Protein AF-A0A925F1B7-F1 (afdb_monomer_lite)

Foldseek 3Di:
DCVVVVVVVVDPPVVVLVVVVVVLVVQLVVQCVVVVPDDPVVSVVVSVVCCVVCVPPDPVSVVVSDD

pLDDT: mean 80.94, std 14.41, range [52.19, 96.38]

Secondary structure (DSSP, 8-state):
--HHHHHHHHS-HHHHHHHHHHHHHHHHHHHHHHTT---HHHHHHHHHHHHHHTTTSSHHHHTT---

Radius of gyration: 13.67 Å; chains: 1; bounding box: 28×21×38 Å

Sequence (67 aa):
MRGWVNYYTKFYRQEMLHVFCYLNERIRKWIKNKYRLTSKKQVLAKYKAIQIEQQTLFYHWGLGIKS

Structure (mmCIF, N/CA/C/O backbone):
data_AF-A0A925F1B7-F1
#
_entry.id   AF-A0A925F1B7-F1
#
loop_
_atom_site.group_PDB
_atom_site.id
_atom_site.type_symbol
_atom_site.label_atom_id
_atom_site.label_alt_id
_atom_site.label_comp_id
_atom_site.label_asym_id
_atom_site.label_entity_id
_atom_site.label_seq_id
_atom_site.pdbx_PDB_ins_code
_atom_site.Cartn_x
_atom_site.Cartn_y
_atom_site.Cartn_z
_atom_site.occupancy
_atom_site.B_iso_or_equiv
_atom_site.auth_seq_id
_atom_site.auth_comp_id
_atom_site.auth_asym_id
_atom_site.auth_atom_id
_atom_site.pdbx_PDB_model_num
ATOM 1 N N . MET A 1 1 ? 1.961 -8.369 -28.255 1.00 52.19 1 MET A N 1
ATOM 2 C CA . MET A 1 1 ? 1.807 -8.116 -26.802 1.00 52.19 1 MET A CA 1
ATOM 3 C C . MET A 1 1 ? 3.101 -7.541 -26.202 1.00 52.19 1 MET A C 1
ATOM 5 O O . MET A 1 1 ? 3.833 -8.245 -25.526 1.00 52.19 1 MET A O 1
ATOM 9 N N . ARG A 1 2 ? 3.426 -6.270 -26.489 1.00 55.69 2 ARG A N 1
ATOM 10 C CA . ARG A 1 2 ? 4.622 -5.564 -25.961 1.00 55.69 2 ARG A CA 1
ATOM 11 C C . ARG A 1 2 ? 4.316 -4.145 -25.437 1.00 55.69 2 ARG A C 1
ATOM 13 O O . ARG A 1 2 ? 5.224 -3.405 -25.087 1.00 55.69 2 ARG A O 1
ATOM 20 N N . GLY A 1 3 ? 3.032 -3.776 -25.360 1.00 56.41 3 GLY A N 1
ATOM 21 C CA . GLY A 1 3 ? 2.590 -2.401 -25.085 1.00 56.41 3 GLY A CA 1
ATOM 22 C C . GLY A 1 3 ? 2.832 -1.919 -23.655 1.00 56.41 3 GLY A C 1
ATOM 23 O O . GLY A 1 3 ? 3.065 -0.737 -23.449 1.00 56.41 3 GLY A O 1
ATOM 24 N N . TRP A 1 4 ? 2.853 -2.826 -22.676 1.00 58.16 4 TRP A N 1
ATOM 25 C CA . TRP A 1 4 ? 3.060 -2.448 -21.276 1.00 58.16 4 TRP A CA 1
ATOM 26 C C . TRP A 1 4 ? 4.538 -2.172 -20.983 1.00 58.16 4 TRP A C 1
ATOM 28 O O . TRP A 1 4 ? 4.859 -1.201 -20.316 1.00 58.16 4 TRP A O 1
ATOM 38 N N . VAL A 1 5 ? 5.461 -2.947 -21.562 1.00 56.75 5 VAL A N 1
ATOM 39 C CA . VAL A 1 5 ? 6.905 -2.757 -21.337 1.00 56.75 5 VAL A CA 1
ATOM 40 C C . VAL A 1 5 ? 7.379 -1.394 -21.854 1.00 56.75 5 VAL A C 1
ATOM 42 O O . VAL A 1 5 ? 8.101 -0.708 -21.142 1.00 56.75 5 VAL A O 1
ATOM 45 N N . ASN A 1 6 ? 6.901 -0.955 -23.027 1.00 60.50 6 ASN A N 1
ATOM 46 C CA . ASN A 1 6 ? 7.217 0.375 -23.575 1.00 60.50 6 ASN A CA 1
ATOM 47 C C . ASN A 1 6 ? 6.530 1.528 -22.828 1.00 60.50 6 ASN A C 1
ATOM 49 O O . ASN A 1 6 ? 7.031 2.650 -22.829 1.00 60.50 6 ASN A O 1
ATOM 53 N N . TYR A 1 7 ? 5.387 1.260 -22.191 1.00 59.66 7 TYR A N 1
ATOM 54 C CA . TYR A 1 7 ? 4.749 2.218 -21.295 1.00 59.66 7 TYR A CA 1
ATOM 55 C C . TYR A 1 7 ? 5.639 2.457 -20.067 1.00 59.66 7 TYR A C 1
ATOM 57 O O . TYR A 1 7 ? 5.873 3.599 -19.704 1.00 59.66 7 TYR A O 1
ATOM 65 N N . TYR A 1 8 ? 6.222 1.410 -19.474 1.00 57.94 8 TYR A N 1
ATOM 66 C CA . TYR A 1 8 ? 7.006 1.533 -18.236 1.00 57.94 8 TYR A CA 1
ATOM 67 C C . TYR A 1 8 ? 8.464 1.967 -18.403 1.00 57.94 8 TYR A C 1
ATOM 69 O O . TYR A 1 8 ? 9.039 2.469 -17.443 1.00 57.94 8 TYR A O 1
ATOM 77 N N . THR A 1 9 ? 9.075 1.797 -19.576 1.00 57.03 9 THR A N 1
ATOM 78 C CA . THR A 1 9 ? 10.459 2.246 -19.820 1.00 57.03 9 THR A CA 1
ATOM 79 C C . THR A 1 9 ? 10.573 3.742 -20.112 1.00 57.03 9 THR A C 1
ATOM 81 O O . THR A 1 9 ? 11.655 4.301 -19.955 1.00 57.03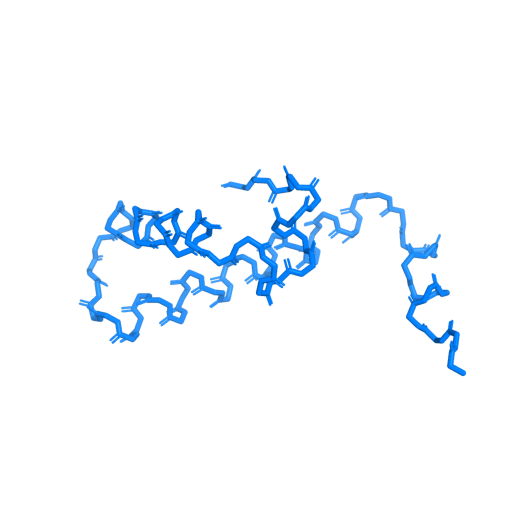 9 THR A O 1
ATOM 84 N N . LYS A 1 10 ? 9.481 4.396 -20.535 1.00 61.44 10 LYS A N 1
ATOM 85 C CA . LYS A 1 10 ? 9.491 5.807 -20.954 1.00 61.44 10 LYS A CA 1
ATOM 86 C C . LYS A 1 10 ? 9.319 6.796 -19.798 1.00 61.44 10 LYS A C 1
ATOM 88 O O . LYS A 1 10 ? 9.863 7.894 -19.858 1.00 61.44 10 LYS A O 1
ATOM 93 N N . PHE A 1 11 ? 8.579 6.416 -18.759 1.00 59.38 11 PHE A N 1
ATOM 94 C CA . PHE A 1 11 ? 8.387 7.243 -17.571 1.00 59.38 11 PHE A CA 1
ATOM 95 C C . PHE A 1 11 ? 9.562 7.010 -16.621 1.00 59.38 11 PHE A C 1
ATOM 97 O O . PHE A 1 11 ? 9.790 5.889 -16.161 1.00 59.38 11 PHE A O 1
ATOM 104 N N . TYR A 1 12 ? 10.335 8.061 -16.348 1.00 64.00 12 TYR A N 1
ATOM 105 C CA . TYR A 1 12 ? 11.440 8.014 -15.391 1.00 64.00 12 TYR A CA 1
ATOM 106 C C . TYR A 1 12 ? 10.974 7.389 -14.063 1.00 64.00 12 TYR A C 1
ATOM 108 O O . TYR A 1 12 ? 9.812 7.512 -13.674 1.00 64.00 12 TYR A O 1
ATOM 116 N N . ARG A 1 13 ? 11.893 6.752 -13.323 1.00 66.75 13 ARG A N 1
ATOM 117 C CA . ARG A 1 13 ? 11.632 6.045 -12.047 1.00 66.75 13 ARG A CA 1
ATOM 118 C C . ARG A 1 13 ? 10.693 6.804 -11.088 1.00 66.75 13 ARG A C 1
ATOM 120 O O . ARG A 1 13 ? 9.925 6.177 -10.370 1.00 66.75 13 ARG A O 1
ATOM 127 N N . GLN A 1 14 ? 10.736 8.137 -11.090 1.00 73.00 14 GLN A N 1
ATOM 128 C CA . GLN A 1 14 ? 9.889 9.018 -10.277 1.00 73.00 14 GLN A CA 1
ATOM 129 C C . GLN A 1 14 ? 8.412 9.031 -10.701 1.00 73.00 14 GLN A C 1
ATOM 131 O O . GLN A 1 14 ? 7.531 8.929 -9.851 1.00 73.00 14 GLN A O 1
ATOM 136 N N . GLU A 1 15 ? 8.116 9.092 -11.996 1.00 78.00 15 GLU A N 1
ATOM 137 C CA . GLU A 1 15 ? 6.735 9.079 -12.492 1.00 78.00 15 GLU A CA 1
ATOM 138 C C . GLU A 1 15 ? 6.058 7.730 -12.228 1.00 78.00 15 GLU A C 1
ATOM 140 O O . GLU A 1 15 ? 4.889 7.666 -11.846 1.00 78.00 15 GLU A O 1
ATOM 145 N N . MET A 1 16 ? 6.823 6.641 -12.319 1.00 77.81 16 MET A N 1
ATOM 146 C CA . MET A 1 16 ? 6.356 5.309 -11.940 1.00 77.81 16 MET A CA 1
ATOM 147 C C . MET A 1 16 ? 5.968 5.241 -10.452 1.00 77.81 16 MET A C 1
ATOM 149 O O . MET A 1 16 ? 4.925 4.682 -10.103 1.00 77.81 16 MET A O 1
ATOM 153 N N . LEU A 1 17 ? 6.767 5.857 -9.572 1.00 79.06 17 LEU A N 1
ATOM 154 C CA . LEU A 1 17 ? 6.443 5.961 -8.148 1.00 79.06 17 LEU A CA 1
ATOM 155 C C . LEU A 1 17 ? 5.153 6.756 -7.925 1.00 79.06 17 LEU A C 1
ATOM 157 O O . LEU A 1 17 ? 4.328 6.330 -7.121 1.00 79.06 17 LEU A O 1
ATOM 161 N N . HIS A 1 18 ? 4.928 7.851 -8.658 1.00 82.94 18 HIS A N 1
ATOM 162 C CA . HIS A 1 18 ? 3.680 8.616 -8.562 1.00 82.94 18 HIS A CA 1
ATOM 163 C C . HIS A 1 18 ? 2.457 7.776 -8.939 1.00 82.94 18 HIS A C 1
ATOM 165 O O . HIS A 1 18 ? 1.462 7.783 -8.211 1.00 82.94 18 HIS A O 1
ATOM 171 N N . VAL A 1 19 ? 2.542 6.996 -10.021 1.00 84.38 19 VAL A N 1
ATOM 172 C CA . VAL A 1 19 ? 1.458 6.090 -10.434 1.00 84.38 19 VAL A CA 1
ATOM 173 C C . VAL A 1 19 ? 1.174 5.049 -9.349 1.00 84.38 19 VAL A C 1
ATOM 175 O O . VAL A 1 19 ? 0.015 4.827 -8.996 1.00 84.38 19 VAL A O 1
ATOM 178 N N . PHE A 1 20 ? 2.206 4.434 -8.770 1.00 84.31 20 PHE A N 1
ATOM 179 C CA . PHE A 1 20 ? 2.015 3.446 -7.707 1.00 84.31 20 PHE A CA 1
ATOM 180 C C . PHE A 1 20 ? 1.502 4.051 -6.400 1.00 84.31 20 PHE A C 1
ATOM 182 O O . PHE A 1 20 ? 0.631 3.458 -5.761 1.00 84.31 20 PHE A O 1
ATOM 189 N N . CYS A 1 21 ? 1.962 5.244 -6.026 1.00 85.31 21 CYS A N 1
ATOM 190 C CA . CYS A 1 21 ? 1.419 5.992 -4.894 1.00 85.31 21 CYS A CA 1
ATOM 191 C C . CYS A 1 21 ? -0.070 6.286 -5.098 1.00 85.31 21 CYS A C 1
ATOM 193 O O . CYS A 1 21 ? -0.878 5.993 -4.211 1.00 85.31 21 CYS A O 1
ATOM 195 N N . TYR A 1 22 ? -0.447 6.769 -6.285 1.00 88.44 22 TYR A N 1
ATOM 196 C CA . TYR A 1 22 ? -1.841 7.014 -6.640 1.00 88.44 22 TYR A CA 1
ATOM 197 C C . TYR A 1 22 ? -2.681 5.733 -6.554 1.00 88.44 22 TYR A C 1
ATOM 199 O O . TYR A 1 22 ? -3.748 5.719 -5.937 1.00 88.44 22 TYR A O 1
ATOM 207 N N . LEU A 1 23 ? -2.186 4.616 -7.096 1.00 88.69 23 LEU A N 1
ATOM 208 C CA . LEU A 1 23 ? -2.856 3.318 -6.982 1.00 88.69 23 LEU A CA 1
ATOM 209 C C . LEU A 1 23 ? -3.024 2.890 -5.517 1.00 88.69 23 LEU A C 1
ATOM 211 O O . LEU A 1 23 ? -4.118 2.485 -5.121 1.00 88.69 23 LEU A O 1
ATOM 215 N N . ASN A 1 24 ? -1.998 3.051 -4.681 1.00 90.12 24 ASN A N 1
ATOM 216 C CA . ASN A 1 24 ? -2.072 2.727 -3.255 1.00 90.12 24 ASN A CA 1
ATOM 2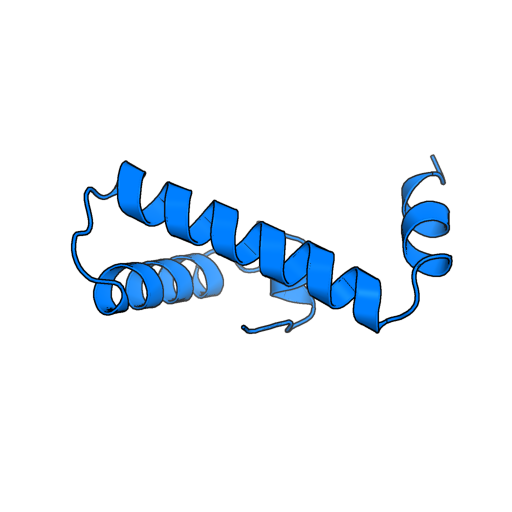17 C C . ASN A 1 24 ? -3.087 3.598 -2.506 1.00 90.12 24 ASN A C 1
ATOM 219 O O . ASN A 1 24 ? -3.780 3.117 -1.606 1.00 90.12 24 ASN A O 1
ATOM 223 N N . GLU A 1 25 ? -3.238 4.870 -2.864 1.00 92.00 25 GLU A N 1
ATOM 224 C CA . GLU A 1 25 ? -4.311 5.718 -2.332 1.00 92.00 25 GLU A CA 1
ATOM 225 C C . GLU A 1 25 ? -5.698 5.230 -2.744 1.00 92.00 25 GLU A C 1
ATOM 227 O O . GLU A 1 25 ? -6.596 5.131 -1.899 1.00 92.00 25 GLU A O 1
ATOM 232 N N . ARG A 1 26 ? -5.875 4.864 -4.017 1.00 93.75 26 ARG A N 1
ATOM 233 C CA . ARG A 1 26 ? -7.143 4.323 -4.524 1.00 93.75 26 ARG A CA 1
ATOM 234 C C . ARG A 1 26 ? -7.513 3.017 -3.822 1.00 93.75 26 ARG A C 1
ATOM 236 O O . ARG A 1 26 ? -8.662 2.876 -3.399 1.00 93.75 26 ARG A O 1
ATOM 243 N N . ILE A 1 27 ? -6.551 2.115 -3.615 1.00 92.75 27 ILE A N 1
ATOM 244 C CA . ILE A 1 27 ? -6.765 0.862 -2.878 1.00 92.75 27 ILE A CA 1
ATOM 245 C C . ILE A 1 27 ? -7.131 1.155 -1.420 1.00 92.75 27 ILE A C 1
ATOM 247 O O . ILE A 1 27 ? -8.121 0.625 -0.919 1.00 92.75 27 ILE A O 1
ATOM 251 N N . ARG A 1 28 ? -6.406 2.050 -0.738 1.00 93.19 28 ARG A N 1
ATOM 252 C CA . ARG A 1 28 ? -6.732 2.447 0.645 1.00 93.19 28 ARG A CA 1
ATOM 253 C C . ARG A 1 28 ? -8.136 3.050 0.756 1.00 93.19 28 ARG A C 1
ATOM 255 O O . ARG A 1 28 ? -8.864 2.720 1.692 1.00 93.19 28 ARG A O 1
ATOM 262 N N . LYS A 1 29 ? -8.559 3.876 -0.208 1.00 95.38 29 LYS A N 1
ATOM 263 C CA . LYS A 1 29 ? -9.924 4.431 -0.267 1.00 95.38 29 LYS A CA 1
ATOM 264 C C . LYS A 1 29 ? -10.974 3.337 -0.481 1.00 95.38 29 LYS A C 1
ATOM 266 O O . LYS A 1 29 ? -12.009 3.351 0.182 1.00 95.38 29 LYS A O 1
ATOM 271 N N . TRP A 1 30 ? -10.693 2.368 -1.350 1.00 95.19 30 TRP A N 1
ATOM 272 C CA . TRP A 1 30 ? -11.560 1.207 -1.550 1.00 95.19 30 TRP A CA 1
ATOM 273 C C . TRP A 1 30 ? -11.680 0.353 -0.280 1.00 95.19 30 TRP A C 1
ATOM 275 O O . TRP A 1 30 ? -12.795 0.039 0.125 1.00 95.19 30 TRP A O 1
ATOM 285 N N . ILE A 1 31 ? -10.571 0.064 0.410 1.00 95.25 31 ILE A N 1
ATOM 286 C CA . ILE A 1 31 ? -10.564 -0.657 1.697 1.00 95.25 31 ILE A CA 1
ATOM 287 C C . ILE A 1 31 ? -11.395 0.096 2.736 1.00 95.25 31 ILE A C 1
ATOM 289 O O . ILE A 1 31 ? -12.234 -0.508 3.405 1.00 95.25 31 ILE A O 1
ATOM 293 N N . LYS A 1 32 ? -11.196 1.415 2.852 1.00 96.31 32 LYS A N 1
ATOM 294 C CA . LYS A 1 32 ? -11.965 2.260 3.771 1.00 96.31 32 LYS A CA 1
ATOM 295 C C . LYS A 1 32 ? -13.468 2.094 3.547 1.00 96.31 32 LYS A C 1
ATOM 297 O O . LYS A 1 32 ? -14.194 1.847 4.503 1.00 96.31 32 LYS A O 1
ATOM 302 N N . ASN A 1 33 ? -13.913 2.192 2.297 1.00 96.38 33 ASN A N 1
ATOM 303 C CA . ASN A 1 33 ? -15.329 2.097 1.948 1.00 96.38 33 ASN A CA 1
ATOM 304 C C . ASN A 1 33 ? -15.873 0.671 2.124 1.00 96.38 33 ASN A C 1
ATOM 306 O O . ASN A 1 33 ? -16.942 0.496 2.704 1.00 96.38 33 ASN A O 1
ATOM 310 N N . LYS A 1 34 ? -15.123 -0.347 1.683 1.00 95.19 34 LYS A N 1
ATOM 311 C CA . LYS A 1 34 ? -15.521 -1.761 1.759 1.00 95.19 34 LYS A CA 1
ATOM 312 C C . LYS A 1 34 ? -15.722 -2.232 3.197 1.00 95.19 34 LYS A C 1
ATOM 314 O O . LYS A 1 34 ? -16.696 -2.916 3.482 1.00 95.19 34 LYS A O 1
ATOM 319 N N . TYR A 1 35 ? -14.812 -1.856 4.093 1.00 95.31 35 TYR A N 1
ATOM 320 C CA . TYR A 1 35 ? -14.842 -2.269 5.499 1.00 95.31 35 TYR A CA 1
ATOM 321 C C . TYR A 1 35 ? -15.418 -1.192 6.430 1.00 95.31 35 TYR A C 1
ATOM 323 O O . TYR A 1 35 ? -15.336 -1.340 7.645 1.00 95.31 35 TYR A O 1
ATOM 331 N N . ARG A 1 36 ? -15.981 -0.108 5.870 1.00 95.06 36 ARG A N 1
ATOM 332 C CA . ARG A 1 36 ? -16.559 1.035 6.604 1.00 95.06 36 ARG A CA 1
ATOM 333 C C . ARG A 1 36 ? -15.639 1.567 7.713 1.00 95.06 36 ARG A C 1
ATOM 335 O O . ARG A 1 36 ? -16.080 1.897 8.810 1.00 95.06 36 ARG A O 1
ATOM 342 N N . LEU A 1 37 ? -14.341 1.640 7.424 1.00 95.75 37 LEU A N 1
ATOM 343 C CA . LEU A 1 37 ? -13.332 2.059 8.395 1.00 95.75 37 LEU A CA 1
ATOM 344 C C . LEU A 1 37 ? -13.344 3.579 8.547 1.00 95.75 37 LEU A C 1
ATOM 346 O O . LEU A 1 37 ? -13.373 4.326 7.566 1.00 95.75 37 LEU A O 1
ATOM 350 N N . THR A 1 38 ? -13.265 4.049 9.785 1.00 91.19 38 THR A N 1
ATOM 351 C CA . THR A 1 38 ? -13.307 5.482 10.098 1.00 91.19 38 THR A CA 1
ATOM 352 C C . THR A 1 38 ? -11.903 6.058 10.268 1.00 91.19 38 THR A C 1
ATOM 354 O O . THR A 1 38 ? -11.634 7.172 9.815 1.00 91.19 38 THR A O 1
ATOM 357 N N . SER A 1 39 ? -10.971 5.279 10.827 1.00 94.81 39 SER A N 1
ATOM 358 C CA . SER A 1 39 ? -9.600 5.720 11.096 1.00 94.81 39 SER A CA 1
ATOM 359 C C . SER A 1 39 ? -8.617 5.376 9.975 1.00 94.81 39 SER A C 1
ATOM 361 O O . SER A 1 39 ? -8.565 4.244 9.485 1.00 94.81 39 SER A O 1
ATOM 363 N N . LYS A 1 40 ? -7.725 6.324 9.650 1.00 92.19 40 LYS A N 1
ATOM 364 C CA . LYS A 1 40 ? -6.575 6.091 8.754 1.00 92.19 40 LYS A CA 1
ATOM 365 C C . LYS A 1 40 ? -5.694 4.932 9.242 1.00 92.19 40 LYS A C 1
ATOM 367 O O . LYS A 1 40 ? -5.202 4.161 8.421 1.00 92.19 40 LYS A O 1
ATOM 372 N N . LYS A 1 41 ? -5.541 4.765 10.564 1.00 94.25 41 LYS A N 1
ATOM 373 C CA . LYS A 1 41 ? -4.750 3.677 11.168 1.00 94.25 41 LYS A CA 1
ATOM 374 C C . LYS A 1 41 ? -5.365 2.307 10.878 1.00 94.25 41 LYS A C 1
ATOM 376 O O . LYS A 1 41 ? -4.642 1.388 10.509 1.00 94.25 41 L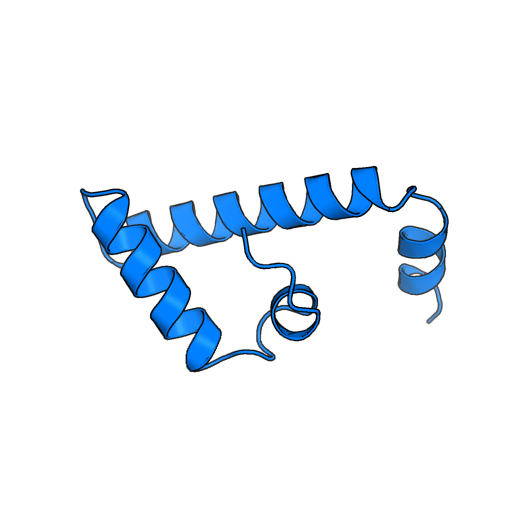YS A O 1
ATOM 381 N N . GLN A 1 42 ? -6.689 2.184 10.987 1.00 95.06 42 GLN A N 1
ATOM 382 C CA . GLN A 1 42 ? -7.403 0.940 10.680 1.00 95.06 42 GLN A CA 1
ATOM 383 C C . GLN A 1 42 ? -7.299 0.590 9.194 1.00 95.06 42 GLN A C 1
ATOM 385 O O . GLN A 1 42 ? -7.036 -0.560 8.850 1.00 95.06 42 GLN A O 1
ATOM 390 N N . VAL A 1 43 ? -7.446 1.588 8.315 1.00 95.62 43 VAL A N 1
ATOM 391 C CA . VAL A 1 43 ? -7.278 1.401 6.865 1.00 95.62 43 VAL A CA 1
ATOM 392 C C . VAL A 1 43 ? -5.871 0.912 6.545 1.00 95.62 43 VAL A C 1
ATOM 394 O O . VAL A 1 43 ? -5.721 -0.051 5.800 1.00 95.62 43 VAL A O 1
ATOM 397 N N . LEU A 1 44 ? -4.845 1.536 7.130 1.00 93.44 44 LEU A N 1
ATOM 398 C CA . LEU A 1 44 ? -3.455 1.143 6.910 1.00 93.44 44 LEU A CA 1
ATOM 399 C C . LEU A 1 44 ? -3.165 -0.267 7.439 1.00 93.44 44 LEU A C 1
ATOM 401 O O . LEU A 1 44 ? -2.501 -1.042 6.758 1.00 93.44 44 LEU A O 1
ATOM 405 N N . ALA A 1 45 ? -3.679 -0.617 8.620 1.00 94.88 45 ALA A N 1
ATOM 406 C CA . ALA A 1 45 ? -3.530 -1.959 9.178 1.00 94.88 45 ALA A CA 1
ATOM 407 C C . ALA A 1 45 ? -4.176 -3.018 8.271 1.00 94.88 45 ALA A C 1
ATOM 409 O O . ALA A 1 45 ? -3.540 -4.018 7.942 1.00 94.88 45 ALA A O 1
ATOM 410 N N . LYS A 1 46 ? -5.404 -2.769 7.797 1.00 94.00 46 LYS A N 1
ATOM 411 C CA . LYS A 1 46 ? -6.111 -3.686 6.894 1.00 94.00 46 LYS A CA 1
ATOM 412 C C . LYS A 1 46 ? -5.436 -3.784 5.525 1.00 94.00 46 LYS A C 1
ATOM 414 O O . LYS A 1 46 ? -5.328 -4.876 4.982 1.00 94.00 46 LYS A O 1
ATOM 419 N N . TYR A 1 47 ? -4.944 -2.664 4.997 1.00 93.12 47 TYR A N 1
ATOM 420 C CA . TYR A 1 47 ? -4.148 -2.623 3.770 1.00 93.12 47 TYR A CA 1
ATOM 421 C C . TYR A 1 47 ? -2.890 -3.488 3.886 1.00 93.12 47 TYR A C 1
ATOM 423 O O . TYR A 1 47 ? -2.658 -4.327 3.023 1.00 93.12 47 TYR A O 1
ATOM 431 N N . LYS A 1 48 ? -2.127 -3.353 4.979 1.00 91.00 48 LYS A N 1
ATOM 432 C CA . LYS A 1 48 ? -0.932 -4.175 5.227 1.00 91.00 48 LYS A CA 1
ATOM 433 C C . LYS A 1 48 ? -1.264 -5.662 5.360 1.00 91.00 48 LYS A C 1
ATOM 435 O O . LYS A 1 48 ? -0.539 -6.477 4.805 1.00 91.00 48 LYS A O 1
ATOM 440 N N . ALA A 1 49 ? -2.356 -6.006 6.046 1.00 93.12 49 ALA A N 1
ATOM 441 C CA . ALA A 1 49 ? -2.809 -7.393 6.159 1.00 93.12 49 ALA A CA 1
ATOM 442 C C . ALA A 1 49 ? -3.111 -8.005 4.779 1.00 93.12 49 ALA A C 1
ATOM 444 O O . ALA A 1 49 ? -2.544 -9.034 4.432 1.00 93.12 49 ALA A O 1
ATOM 445 N N . ILE A 1 50 ? -3.899 -7.312 3.946 1.00 91.06 50 ILE A N 1
ATOM 446 C CA . ILE A 1 50 ? -4.216 -7.758 2.577 1.00 91.06 50 ILE A CA 1
ATOM 447 C C . ILE A 1 50 ? -2.947 -7.852 1.724 1.00 91.06 50 ILE A C 1
ATOM 449 O O . ILE A 1 50 ? -2.791 -8.798 0.959 1.00 91.06 50 ILE A O 1
ATOM 453 N N . GLN A 1 51 ? -2.030 -6.893 1.859 1.00 89.00 51 GLN A N 1
ATOM 454 C CA . GLN A 1 51 ? -0.773 -6.912 1.120 1.00 89.00 51 GLN A CA 1
ATOM 455 C C . GLN A 1 51 ? 0.089 -8.128 1.488 1.00 89.00 51 GLN A C 1
ATOM 457 O O . GLN A 1 51 ? 0.702 -8.701 0.598 1.00 89.00 51 GLN A O 1
ATOM 462 N N . ILE A 1 52 ? 0.134 -8.532 2.764 1.00 87.50 52 ILE A N 1
ATOM 463 C CA . ILE A 1 52 ? 0.866 -9.727 3.217 1.00 87.50 52 ILE A CA 1
ATOM 464 C C . ILE A 1 52 ? 0.191 -11.007 2.712 1.00 87.50 52 ILE A C 1
ATOM 466 O O . ILE A 1 52 ? 0.880 -11.896 2.211 1.00 87.50 52 ILE A O 1
ATOM 470 N N . GLU A 1 53 ? -1.138 -11.083 2.819 1.00 89.00 53 GLU A N 1
ATOM 471 C CA . GLU A 1 53 ? -1.934 -12.244 2.400 1.00 89.00 53 GLU A CA 1
ATOM 472 C C . GLU A 1 53 ? -1.920 -12.449 0.877 1.00 89.00 53 GLU A C 1
ATOM 474 O O . GLU A 1 53 ? -1.997 -13.580 0.406 1.00 89.00 53 GLU A O 1
ATOM 479 N N . GLN A 1 54 ? -1.844 -11.364 0.100 1.00 87.50 54 GLN A N 1
ATOM 480 C CA . GLN A 1 54 ? -2.045 -11.367 -1.351 1.00 87.50 54 GLN A CA 1
ATOM 481 C C . GLN A 1 54 ? -0.992 -10.509 -2.072 1.00 87.50 54 GLN A C 1
ATOM 483 O O . GLN A 1 54 ? -1.310 -9.578 -2.814 1.00 87.50 54 GLN A O 1
ATOM 488 N N . GLN A 1 55 ? 0.288 -10.828 -1.868 1.00 80.69 55 GLN A N 1
ATOM 489 C CA . GLN A 1 55 ? 1.426 -10.066 -2.416 1.00 80.69 55 GLN A CA 1
ATOM 490 C C . GLN A 1 55 ? 1.454 -10.002 -3.953 1.00 80.69 55 GLN A C 1
ATOM 492 O O . GLN A 1 55 ? 2.016 -9.066 -4.518 1.00 80.69 55 GLN A O 1
ATOM 497 N N . THR A 1 56 ? 0.838 -10.973 -4.631 1.00 81.75 56 THR A N 1
ATOM 498 C CA . THR A 1 56 ? 0.777 -11.070 -6.099 1.00 81.75 56 THR A CA 1
ATOM 499 C C . THR A 1 56 ? -0.451 -10.394 -6.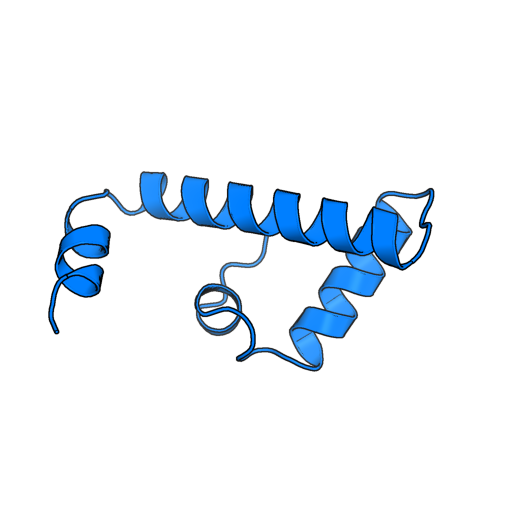711 1.00 81.75 56 THR A C 1
ATOM 501 O O . THR A 1 56 ? -0.543 -10.301 -7.933 1.00 81.75 56 THR A O 1
ATOM 504 N N . LEU A 1 57 ? -1.384 -9.889 -5.892 1.00 83.88 57 LEU A N 1
ATOM 505 C CA . LEU A 1 57 ? -2.630 -9.279 -6.369 1.00 83.88 57 LEU A CA 1
ATOM 506 C C . LEU A 1 57 ? -2.394 -7.986 -7.160 1.00 83.88 57 LEU A C 1
ATOM 508 O O . LEU A 1 57 ? -3.134 -7.690 -8.096 1.00 83.88 57 LEU A O 1
ATOM 512 N N . PHE A 1 58 ? -1.353 -7.230 -6.806 1.00 82.25 58 PHE A N 1
ATOM 513 C CA . PHE A 1 58 ? -0.911 -6.061 -7.560 1.00 82.25 58 PHE A CA 1
ATOM 514 C C . PHE A 1 58 ? 0.5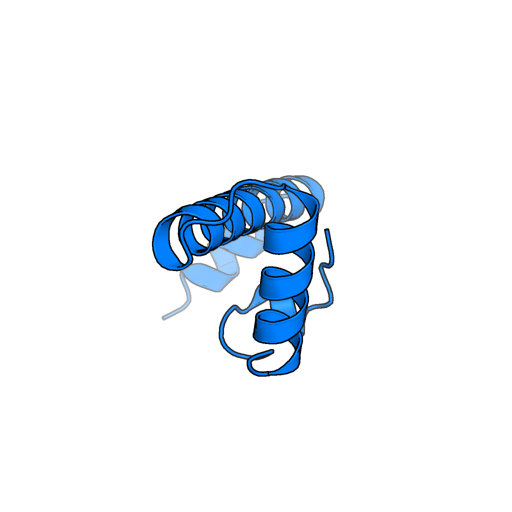84 -6.155 -7.852 1.00 82.25 58 PHE A C 1
ATOM 516 O O . PHE A 1 58 ? 1.388 -6.412 -6.959 1.00 82.25 58 PHE A O 1
ATOM 523 N N . TYR A 1 59 ? 0.965 -5.880 -9.100 1.00 79.75 59 TYR A N 1
ATOM 524 C CA . TYR A 1 59 ? 2.344 -6.015 -9.578 1.00 79.75 59 TYR A CA 1
ATOM 525 C C . TYR A 1 59 ? 3.366 -5.262 -8.706 1.00 79.75 59 TYR A C 1
ATOM 527 O O . TYR A 1 59 ? 4.420 -5.795 -8.369 1.00 79.75 59 TYR A O 1
ATOM 535 N N . HIS A 1 60 ? 3.044 -4.042 -8.265 1.00 79.00 60 HIS A N 1
ATOM 536 C CA . HIS A 1 60 ? 3.955 -3.218 -7.464 1.00 79.00 60 HIS A CA 1
ATOM 537 C C . HIS A 1 60 ? 4.064 -3.629 -5.994 1.00 79.00 60 HIS A C 1
ATOM 539 O O . HIS A 1 60 ? 5.024 -3.235 -5.330 1.00 79.00 60 HIS A O 1
ATOM 545 N N . TRP A 1 61 ? 3.131 -4.436 -5.481 1.00 84.12 61 TRP A N 1
ATOM 546 C CA . TRP A 1 61 ? 3.245 -5.003 -4.136 1.00 84.12 61 TRP A CA 1
ATOM 547 C C . TRP A 1 61 ? 4.369 -6.038 -4.064 1.00 84.12 61 TRP A C 1
ATOM 549 O O . TRP A 1 61 ? 5.117 -6.039 -3.086 1.00 84.12 61 TRP A O 1
ATOM 559 N N . GLY A 1 62 ? 4.547 -6.829 -5.127 1.00 71.69 62 GLY A N 1
ATOM 560 C CA . GLY A 1 62 ? 5.670 -7.759 -5.277 1.00 71.69 62 GLY A CA 1
ATOM 561 C C . GLY A 1 62 ? 7.019 -7.069 -5.519 1.00 71.69 62 GLY A C 1
ATOM 562 O O . GLY A 1 62 ? 8.053 -7.597 -5.127 1.00 71.69 62 GLY A O 1
ATOM 563 N N . LEU A 1 63 ? 7.022 -5.855 -6.084 1.00 70.88 63 LEU A N 1
ATOM 564 C CA . LEU A 1 63 ? 8.243 -5.057 -6.287 1.00 70.88 63 LEU A CA 1
ATOM 565 C C . LEU A 1 63 ? 8.800 -4.427 -4.997 1.00 70.88 63 LEU A C 1
ATOM 567 O O . LEU A 1 63 ? 9.837 -3.769 -5.033 1.00 70.88 63 LEU A O 1
ATOM 571 N N . GLY A 1 64 ? 8.111 -4.572 -3.860 1.00 64.00 64 GLY A N 1
ATOM 572 C CA . GLY A 1 64 ? 8.546 -3.984 -2.592 1.00 64.00 64 GLY A CA 1
ATOM 573 C C . GLY A 1 64 ? 8.340 -2.468 -2.496 1.00 64.00 64 GLY A C 1
ATOM 574 O O . GLY A 1 64 ? 8.882 -1.844 -1.583 1.00 64.00 64 GLY A O 1
ATOM 575 N N . ILE A 1 65 ? 7.531 -1.870 -3.383 1.00 61.19 65 ILE A N 1
ATOM 576 C CA . ILE A 1 65 ? 7.157 -0.448 -3.324 1.00 61.19 65 ILE A CA 1
ATOM 577 C C . ILE A 1 65 ? 6.120 -0.275 -2.209 1.00 61.19 65 ILE A C 1
ATOM 579 O O . ILE A 1 65 ? 4.904 -0.276 -2.415 1.00 61.19 65 ILE A O 1
ATOM 583 N N . LYS A 1 66 ? 6.636 -0.200 -0.984 1.00 54.59 66 LYS A N 1
ATOM 584 C CA . LYS A 1 66 ? 5.886 0.052 0.245 1.00 54.59 66 LYS A CA 1
ATOM 585 C C . LYS A 1 66 ? 5.775 1.570 0.406 1.00 54.59 66 LYS A C 1
ATOM 587 O O . LYS A 1 66 ? 6.794 2.250 0.432 1.00 54.59 66 LYS A O 1
ATOM 592 N N . SER A 1 67 ? 4.549 2.091 0.456 1.00 53.22 67 SER A N 1
ATOM 593 C CA . SER A 1 67 ? 4.267 3.496 0.825 1.00 53.22 67 SER A CA 1
ATOM 594 C C . SER A 1 67 ? 3.709 3.590 2.235 1.00 53.22 67 SER A C 1
ATOM 596 O 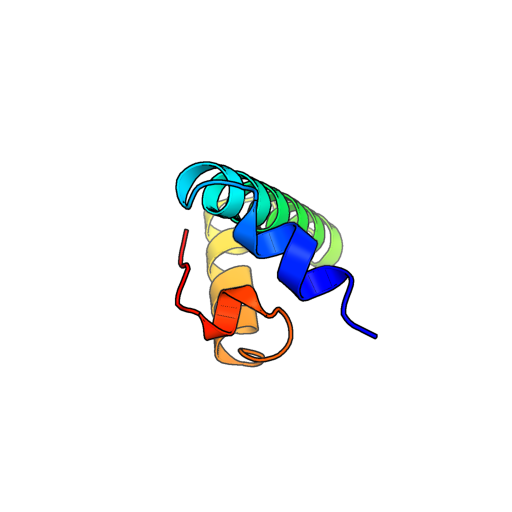O . SER A 1 67 ? 3.196 2.564 2.744 1.00 53.22 67 SER A O 1
#